Protein AF-A0A292PZB0-F1 (afdb_monomer_lite)

Foldseek 3Di:
DDDDDPPDDPDCPQDPLRVLVVVVVVVLLVCLVPPPQPPPDPDHRPNSDAFDPLQVCLLVLVLVNNCSLLVDPDPPDDQQCAHPPQGGSLSSNVVNVSVSSNVVVVVRD

Structure (mmCIF, N/CA/C/O backbone):
data_AF-A0A292PZB0-F1
#
_entry.id   AF-A0A292PZB0-F1
#
loop_
_atom_site.group_PDB
_atom_site.id
_atom_site.type_symbol
_atom_site.label_atom_id
_atom_site.label_alt_id
_atom_site.label_comp_id
_atom_site.label_asym_id
_atom_site.label_entity_id
_atom_site.label_seq_id
_atom_site.pdbx_PDB_ins_code
_atom_site.Cartn_x
_atom_site.Cartn_y
_atom_site.Cartn_z
_atom_site.occupancy
_atom_site.B_iso_or_equiv
_atom_site.auth_seq_id
_atom_site.auth_comp_id
_atom_site.auth_asym_id
_atom_site.auth_atom_id
_atom_site.pdbx_PDB_model_num
ATOM 1 N N . PRO A 1 1 ? 18.004 36.234 43.718 1.00 36.97 1 PRO A N 1
ATOM 2 C CA . PRO A 1 1 ? 17.418 34.966 43.220 1.00 36.97 1 PRO A CA 1
ATOM 3 C C . PRO A 1 1 ? 16.806 35.172 41.826 1.00 36.97 1 PRO A C 1
ATOM 5 O O . PRO A 1 1 ? 15.748 35.774 41.694 1.00 36.97 1 PRO A O 1
ATOM 8 N N . ARG A 1 2 ? 17.543 34.781 40.778 1.00 34.53 2 ARG A N 1
ATOM 9 C CA . ARG A 1 2 ? 17.080 34.880 39.389 1.00 34.53 2 ARG A CA 1
ATOM 10 C C . ARG A 1 2 ? 16.128 33.715 39.111 1.00 34.53 2 ARG A C 1
ATOM 12 O O . ARG A 1 2 ? 16.541 32.566 39.233 1.00 34.53 2 ARG A O 1
ATOM 19 N N . HIS A 1 3 ? 14.877 34.036 38.791 1.00 40.16 3 HIS A N 1
ATOM 20 C CA . HIS A 1 3 ? 13.894 33.086 38.280 1.00 40.16 3 HIS A CA 1
ATOM 21 C C . HIS A 1 3 ? 14.415 32.485 36.972 1.00 40.16 3 HIS A C 1
ATOM 23 O O . HIS A 1 3 ? 14.771 33.212 36.045 1.00 40.16 3 HIS A O 1
ATOM 29 N N . PHE A 1 4 ? 14.517 31.161 36.941 1.00 34.88 4 PHE A N 1
ATOM 30 C CA . PHE A 1 4 ? 14.876 30.389 35.763 1.00 34.88 4 PHE A CA 1
ATOM 31 C C . PHE A 1 4 ? 13.566 29.966 35.092 1.00 34.88 4 PHE A C 1
ATOM 33 O O . PHE A 1 4 ? 12.900 29.049 35.563 1.00 34.88 4 PHE A O 1
ATOM 40 N N . GLU A 1 5 ? 13.165 30.679 34.044 1.00 45.16 5 GLU A N 1
ATOM 41 C CA . GLU A 1 5 ? 12.071 30.276 33.155 1.00 45.16 5 GLU A CA 1
ATOM 42 C C . GLU A 1 5 ? 12.621 29.214 32.187 1.00 45.16 5 GLU A C 1
ATOM 44 O O . GLU A 1 5 ? 13.532 29.530 31.412 1.00 45.16 5 GLU A O 1
ATOM 49 N N . PRO A 1 6 ? 12.136 27.959 32.185 1.00 45.75 6 PRO A N 1
ATOM 50 C CA . PRO A 1 6 ? 12.543 27.000 31.176 1.00 45.75 6 PRO A CA 1
ATOM 51 C C . PRO A 1 6 ? 11.750 27.288 29.897 1.00 45.75 6 PRO A C 1
ATOM 53 O O . PRO A 1 6 ? 10.713 26.685 29.629 1.00 45.75 6 PRO A O 1
ATOM 56 N N . GLY A 1 7 ? 12.263 28.217 29.090 1.00 44.88 7 GLY A N 1
ATOM 57 C CA . GLY A 1 7 ? 11.881 28.396 27.691 1.00 44.88 7 GLY A CA 1
ATOM 58 C C . GLY A 1 7 ? 12.364 27.212 26.854 1.00 44.88 7 GLY A C 1
ATOM 59 O O . GLY A 1 7 ? 13.331 27.318 26.107 1.00 44.88 7 GLY A O 1
ATOM 60 N N . GLY A 1 8 ? 11.725 26.057 27.020 1.00 42.72 8 GLY A N 1
ATOM 61 C CA . GLY A 1 8 ? 11.855 24.935 26.103 1.00 42.72 8 GLY A CA 1
ATOM 62 C C . GLY A 1 8 ? 10.852 25.109 24.974 1.00 42.72 8 GLY A C 1
ATOM 63 O O . GLY A 1 8 ? 9.662 24.884 25.183 1.00 42.72 8 GLY A O 1
ATOM 64 N N . SER A 1 9 ? 11.321 25.494 23.784 1.00 44.34 9 SER A N 1
ATOM 65 C CA . SER A 1 9 ? 10.536 25.371 22.552 1.00 44.34 9 SER A CA 1
ATOM 66 C C . SER A 1 9 ? 9.901 23.978 22.501 1.00 44.34 9 SER A C 1
ATOM 68 O O . SER A 1 9 ? 10.607 22.997 22.772 1.00 44.34 9 SER A O 1
ATOM 70 N N . PRO A 1 10 ? 8.601 23.846 22.181 1.00 49.06 10 PRO A N 1
ATOM 71 C CA . PRO A 1 10 ? 7.998 22.533 22.056 1.00 49.06 10 PRO A CA 1
ATOM 72 C C . PRO A 1 10 ? 8.781 21.782 20.982 1.00 49.06 10 PRO A C 1
ATOM 74 O O . PRO A 1 10 ? 8.842 22.207 19.829 1.00 49.06 10 PRO A O 1
ATOM 77 N N . ARG A 1 11 ? 9.437 20.684 21.383 1.00 52.94 11 ARG A N 1
ATOM 78 C CA . ARG A 1 11 ? 9.937 19.672 20.447 1.00 52.94 11 ARG A CA 1
ATOM 79 C C . ARG A 1 11 ? 8.821 19.444 19.437 1.00 52.94 11 ARG A C 1
ATOM 81 O O . ARG A 1 11 ? 7.686 19.282 19.870 1.00 52.94 11 ARG A O 1
ATOM 88 N N . ASN A 1 12 ? 9.134 19.472 18.145 1.00 52.72 12 ASN A N 1
ATOM 89 C CA . ASN A 1 12 ? 8.214 19.119 17.068 1.00 52.72 12 ASN A CA 1
ATOM 90 C C . ASN A 1 12 ? 7.613 17.732 17.356 1.00 52.72 12 ASN A C 1
ATOM 92 O O . ASN A 1 12 ? 8.166 16.713 16.947 1.00 52.72 12 ASN A O 1
ATOM 96 N N . VAL A 1 13 ? 6.529 17.672 18.132 1.00 60.44 13 VAL A N 1
ATOM 97 C CA . VAL A 1 13 ? 5.784 16.446 18.384 1.00 60.44 13 VAL A CA 1
ATOM 98 C C . VAL A 1 13 ? 4.930 16.277 17.148 1.00 60.44 13 VAL A C 1
ATOM 100 O O . VAL A 1 13 ? 3.862 16.868 17.018 1.00 60.44 13 VAL A O 1
ATOM 103 N N . ILE A 1 14 ? 5.477 15.538 16.194 1.00 66.69 14 ILE A N 1
ATOM 104 C CA . ILE A 1 14 ? 4.775 15.158 14.981 1.00 66.69 14 ILE A CA 1
ATOM 105 C C . ILE A 1 14 ? 3.538 14.372 15.431 1.00 66.69 14 ILE A C 1
ATOM 107 O O . ILE A 1 14 ? 3.644 13.404 16.189 1.00 66.69 14 ILE A O 1
ATOM 111 N N . SER A 1 15 ? 2.350 14.831 15.041 1.00 75.62 15 SER A N 1
ATOM 112 C CA . SER A 1 15 ? 1.107 14.156 15.418 1.00 75.62 15 SER A CA 1
ATOM 113 C C . SER A 1 15 ? 1.018 12.773 14.752 1.00 75.62 15 SER A C 1
ATOM 115 O O . SER A 1 15 ? 1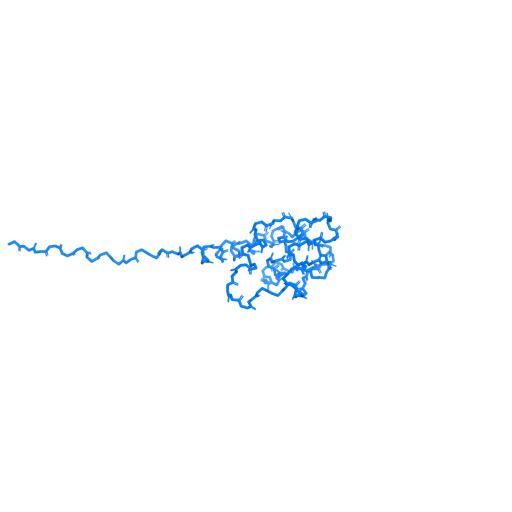.599 12.551 13.694 1.00 75.62 15 SER A O 1
ATOM 117 N N . LEU A 1 16 ? 0.270 11.825 15.328 1.00 68.06 16 LEU A N 1
ATOM 118 C CA . LEU A 1 16 ? 0.046 10.488 14.737 1.00 68.06 16 LEU A CA 1
ATOM 119 C C . LEU A 1 16 ? -0.390 10.521 13.247 1.00 68.06 16 LEU A C 1
ATOM 121 O O . LEU A 1 16 ? 0.165 9.763 12.441 1.00 68.06 16 LEU A O 1
ATOM 125 N N . PRO A 1 17 ? -1.311 11.414 12.826 1.00 68.75 17 PRO A N 1
ATOM 126 C CA . PRO A 1 17 ? -1.653 11.592 11.409 1.00 68.75 17 PRO A CA 1
ATOM 127 C C . PRO A 1 17 ? -0.472 12.040 10.535 1.00 68.75 17 PRO A C 1
ATOM 129 O O . PRO A 1 17 ? -0.395 11.720 9.352 1.00 68.75 17 PRO A O 1
ATOM 132 N N . GLN A 1 18 ? 0.458 12.782 11.111 1.00 68.19 18 GLN A N 1
ATOM 133 C CA . GLN A 1 18 ? 1.587 13.398 10.426 1.00 68.19 18 GLN A CA 1
ATOM 134 C C . GLN A 1 18 ? 2.777 12.421 10.366 1.00 68.19 18 GLN A C 1
ATOM 136 O O . GLN A 1 18 ? 3.426 12.310 9.332 1.00 68.19 18 GLN A O 1
ATOM 141 N N . CYS A 1 19 ? 2.970 11.589 11.397 1.00 70.81 19 CYS A N 1
ATOM 142 C CA . CYS A 1 19 ? 3.883 10.442 11.363 1.00 70.81 19 CYS A CA 1
ATOM 143 C C . CYS A 1 19 ? 3.463 9.410 10.310 1.00 70.81 19 CYS A C 1
ATOM 145 O O . CYS A 1 19 ? 4.307 8.897 9.584 1.00 70.81 19 CYS A O 1
ATOM 147 N N . SER A 1 20 ? 2.164 9.111 10.208 1.00 69.56 20 SER A N 1
ATOM 148 C CA . SER A 1 20 ? 1.663 8.176 9.190 1.00 69.56 20 SER A CA 1
ATOM 149 C C . SER A 1 20 ? 1.871 8.699 7.767 1.00 69.56 20 SER A C 1
ATOM 151 O O . SER A 1 20 ? 2.195 7.907 6.891 1.00 69.56 20 SER A O 1
ATOM 153 N N . LEU A 1 21 ? 1.771 10.015 7.539 1.00 70.44 21 LEU A N 1
ATOM 154 C CA . LEU A 1 21 ? 2.137 10.617 6.251 1.00 70.44 21 LEU A CA 1
ATOM 155 C C . LEU A 1 21 ? 3.624 10.468 5.952 1.00 70.44 21 LEU A C 1
ATOM 157 O O . LEU A 1 21 ? 3.959 10.005 4.873 1.00 70.44 21 LEU A O 1
ATOM 161 N N . LEU A 1 22 ? 4.500 10.779 6.910 1.00 75.44 22 LEU A N 1
ATOM 162 C CA . LEU A 1 22 ? 5.946 10.651 6.710 1.00 75.44 22 LEU A CA 1
ATOM 163 C C . LEU A 1 22 ? 6.363 9.211 6.402 1.00 75.44 22 LEU A C 1
ATOM 165 O O . LEU A 1 22 ? 7.203 8.992 5.540 1.00 75.44 22 LEU A O 1
ATOM 169 N N . VAL A 1 23 ? 5.763 8.219 7.065 1.00 76.50 23 VAL A N 1
ATOM 170 C CA . VAL A 1 23 ? 6.022 6.803 6.757 1.00 76.50 23 VAL A CA 1
ATOM 171 C C . VAL A 1 23 ? 5.565 6.456 5.338 1.00 76.50 23 VAL A C 1
ATOM 173 O O . VAL A 1 23 ? 6.267 5.735 4.635 1.00 76.50 23 VAL A O 1
ATOM 176 N N . LEU A 1 24 ? 4.420 6.982 4.896 1.00 74.06 24 LEU A N 1
ATOM 177 C CA . LEU A 1 24 ? 3.931 6.784 3.530 1.00 74.06 24 LEU A CA 1
ATOM 178 C C . LEU A 1 24 ? 4.775 7.528 2.485 1.00 74.06 24 LEU A C 1
ATOM 180 O O . LEU A 1 24 ? 4.935 7.022 1.380 1.00 74.06 24 LEU A O 1
ATOM 184 N N . GLU A 1 25 ? 5.306 8.706 2.815 1.00 76.75 25 GLU A N 1
ATOM 185 C CA . GLU A 1 25 ? 6.211 9.478 1.958 1.00 76.75 25 GLU A CA 1
ATOM 186 C C . GLU A 1 25 ? 7.565 8.785 1.820 1.00 76.75 25 GLU A C 1
ATOM 188 O O . GLU A 1 25 ? 7.982 8.517 0.700 1.00 76.75 25 GLU A O 1
ATOM 193 N N . LEU A 1 26 ? 8.196 8.397 2.933 1.00 77.75 26 LEU A N 1
ATOM 194 C CA . LEU A 1 26 ? 9.446 7.623 2.936 1.00 77.75 26 LEU A CA 1
ATOM 195 C C . LEU A 1 26 ? 9.283 6.254 2.265 1.00 77.75 26 LEU A C 1
ATOM 197 O O . LEU A 1 26 ? 10.227 5.713 1.696 1.00 77.75 26 LEU A O 1
ATOM 201 N N . GLY A 1 27 ? 8.081 5.680 2.329 1.00 78.94 27 GLY A N 1
ATOM 202 C CA . GLY A 1 27 ? 7.754 4.441 1.636 1.00 78.94 27 GLY A CA 1
ATOM 203 C C . GLY A 1 27 ? 7.779 4.562 0.110 1.00 78.94 27 GLY A C 1
ATOM 204 O O . GLY A 1 27 ? 7.863 3.532 -0.549 1.00 78.94 27 GLY A O 1
ATOM 205 N N . ARG A 1 28 ? 7.729 5.773 -0.468 1.00 80.38 28 ARG A N 1
ATOM 206 C CA . ARG A 1 28 ? 7.774 5.957 -1.930 1.00 80.38 28 ARG A CA 1
ATOM 207 C C . ARG A 1 28 ? 9.134 5.616 -2.514 1.00 80.38 28 ARG A C 1
ATOM 209 O O . ARG A 1 28 ? 9.173 4.926 -3.519 1.00 80.38 28 ARG A O 1
ATOM 216 N N . ASP A 1 29 ? 10.216 5.997 -1.846 1.00 82.94 29 ASP A N 1
ATOM 217 C CA . ASP A 1 29 ? 11.576 5.686 -2.303 1.00 82.94 29 ASP A CA 1
ATOM 218 C C . ASP A 1 29 ? 11.825 4.166 -2.324 1.00 82.94 29 ASP A C 1
ATOM 220 O O . ASP A 1 29 ? 12.591 3.644 -3.129 1.00 82.94 29 ASP A O 1
ATOM 224 N N . TRP A 1 30 ? 11.135 3.410 -1.461 1.00 83.25 30 TRP A N 1
ATOM 225 C CA . TRP A 1 30 ? 11.173 1.946 -1.503 1.00 83.25 30 TRP A CA 1
ATOM 226 C C . TRP A 1 30 ? 10.482 1.362 -2.738 1.00 83.25 30 TRP A C 1
ATOM 228 O O . TRP A 1 30 ? 10.853 0.268 -3.165 1.00 83.25 30 TRP A O 1
ATOM 238 N N . LEU A 1 31 ? 9.513 2.069 -3.322 1.00 83.69 31 LEU A N 1
ATOM 239 C CA . LEU A 1 31 ? 8.825 1.629 -4.536 1.00 83.69 31 LEU A CA 1
ATOM 240 C C . LEU A 1 31 ? 9.707 1.766 -5.786 1.00 83.69 31 LEU A C 1
ATOM 242 O O . LEU A 1 31 ? 9.519 0.988 -6.717 1.00 83.69 31 LEU A O 1
ATOM 246 N N . ASP A 1 32 ? 10.710 2.657 -5.781 1.00 79.94 32 ASP A N 1
ATOM 247 C CA . ASP A 1 32 ? 11.751 2.707 -6.826 1.00 79.94 32 ASP A CA 1
ATOM 248 C C . ASP A 1 32 ? 12.591 1.422 -6.846 1.00 79.94 32 ASP A C 1
ATOM 250 O O . ASP A 1 32 ? 13.054 0.971 -7.894 1.00 79.94 32 ASP A O 1
ATOM 254 N N . VAL A 1 33 ? 12.797 0.825 -5.668 1.00 83.19 33 VAL A N 1
ATOM 255 C CA . VAL A 1 33 ? 13.598 -0.393 -5.494 1.00 83.19 33 VAL A CA 1
ATOM 256 C C . VAL A 1 33 ? 12.755 -1.649 -5.721 1.00 83.19 33 VAL A C 1
ATOM 258 O O . VAL A 1 33 ? 13.241 -2.630 -6.287 1.00 83.19 33 VAL A O 1
ATOM 261 N N . TYR A 1 34 ? 11.502 -1.642 -5.264 1.00 84.25 34 TYR A N 1
ATOM 262 C CA . TYR A 1 34 ? 10.592 -2.777 -5.360 1.00 84.25 34 TYR A CA 1
ATOM 263 C C . TYR A 1 34 ? 9.135 -2.329 -5.525 1.00 84.25 34 TYR A C 1
ATOM 265 O O . TYR A 1 34 ? 8.485 -1.915 -4.563 1.00 84.25 34 TYR A O 1
ATOM 273 N N . ASP A 1 35 ? 8.592 -2.512 -6.730 1.00 86.06 35 ASP A N 1
ATOM 274 C CA . ASP A 1 35 ? 7.161 -2.356 -6.995 1.00 86.06 35 ASP A CA 1
ATOM 275 C C . ASP A 1 35 ? 6.444 -3.710 -6.821 1.00 86.06 35 ASP A C 1
ATOM 277 O O . ASP A 1 35 ? 6.743 -4.658 -7.557 1.00 86.06 35 ASP A O 1
ATOM 281 N N . PRO A 1 36 ? 5.491 -3.844 -5.878 1.00 86.94 36 PRO A N 1
ATOM 282 C CA . PRO A 1 36 ? 4.690 -5.059 -5.724 1.00 86.94 36 PRO A CA 1
ATOM 283 C C . PRO A 1 36 ? 3.698 -5.293 -6.880 1.00 86.94 36 PRO A C 1
ATOM 285 O O . PRO A 1 36 ? 3.123 -6.379 -6.974 1.00 86.94 36 PRO A O 1
ATOM 288 N N . ASP A 1 37 ? 3.496 -4.313 -7.766 1.00 88.19 37 ASP A N 1
ATOM 289 C CA . ASP A 1 37 ? 2.697 -4.429 -8.989 1.00 88.19 37 ASP A CA 1
ATOM 290 C C . ASP A 1 37 ? 3.510 -4.076 -10.253 1.00 88.19 37 ASP A C 1
ATOM 292 O O . ASP A 1 37 ? 3.186 -3.131 -10.973 1.00 88.19 37 ASP A O 1
ATOM 296 N N . PRO A 1 38 ? 4.555 -4.855 -10.588 1.00 80.00 38 PRO A N 1
ATOM 297 C CA . PRO A 1 38 ? 5.486 -4.499 -11.659 1.00 80.00 38 PRO A CA 1
ATOM 298 C C . PRO A 1 38 ? 4.929 -4.778 -13.067 1.00 80.00 38 PRO A C 1
ATOM 300 O O . PRO A 1 38 ? 5.607 -4.558 -14.073 1.00 80.00 38 PRO A O 1
ATOM 303 N N . ARG A 1 39 ? 3.723 -5.352 -13.185 1.00 65.44 39 ARG A N 1
ATOM 304 C CA . ARG A 1 39 ? 3.213 -5.875 -14.461 1.00 65.44 39 ARG A CA 1
ATOM 305 C C . ARG A 1 39 ? 2.907 -4.719 -15.421 1.00 65.44 39 ARG A C 1
ATOM 307 O O . ARG A 1 39 ? 1.999 -3.941 -15.197 1.00 65.44 39 ARG A O 1
ATOM 314 N N . ASN A 1 40 ? 3.637 -4.628 -16.535 1.00 64.25 40 ASN A N 1
ATOM 315 C CA . ASN A 1 40 ? 3.445 -3.621 -17.597 1.00 64.25 40 ASN A CA 1
ATOM 316 C C . ASN A 1 40 ? 3.629 -2.145 -17.201 1.00 64.25 40 ASN A C 1
ATOM 318 O O . ASN A 1 40 ? 3.471 -1.270 -18.056 1.00 64.25 40 ASN A O 1
ATOM 322 N N . ARG A 1 41 ? 4.007 -1.845 -15.958 1.00 67.44 41 ARG A N 1
ATOM 323 C CA . ARG A 1 41 ? 4.297 -0.482 -15.533 1.00 67.44 41 ARG A CA 1
ATOM 324 C C . ARG A 1 41 ? 5.800 -0.261 -15.540 1.00 67.44 41 ARG A C 1
ATOM 326 O O . ARG A 1 41 ? 6.490 -0.544 -14.570 1.00 67.44 41 ARG A O 1
ATOM 333 N N . TYR A 1 42 ? 6.323 0.240 -16.656 1.00 65.31 42 TYR A N 1
ATOM 334 C CA . TYR A 1 42 ? 7.651 0.840 -16.618 1.00 65.31 42 TYR A CA 1
ATOM 335 C C . TYR A 1 42 ? 7.530 2.185 -15.903 1.00 65.31 42 TYR A C 1
ATOM 337 O O . TYR A 1 42 ? 7.093 3.174 -16.493 1.00 65.31 42 TYR A O 1
ATOM 345 N N . VAL A 1 43 ? 7.853 2.191 -14.615 1.00 67.56 43 VAL A N 1
ATOM 346 C CA . VAL A 1 43 ? 8.035 3.409 -13.830 1.00 67.56 43 VAL A CA 1
ATOM 347 C C . VAL A 1 43 ? 9.536 3.686 -13.833 1.00 67.56 43 VAL A C 1
ATOM 349 O O . VAL A 1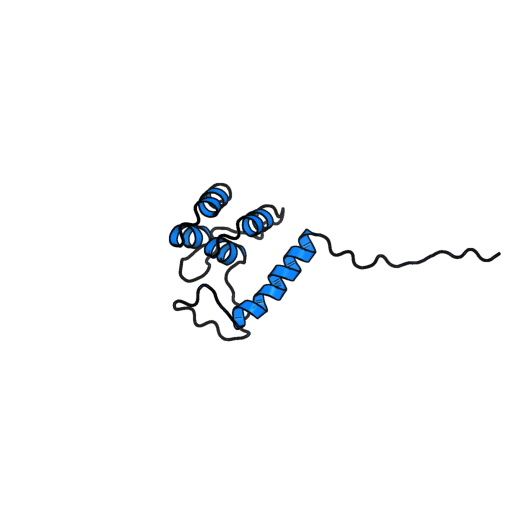 43 ? 10.294 2.862 -13.321 1.00 67.56 43 VAL A O 1
ATOM 352 N N . PRO A 1 44 ? 10.004 4.774 -14.468 1.00 67.19 44 PRO A N 1
ATOM 353 C CA . PRO A 1 44 ? 11.397 5.163 -14.352 1.00 67.19 44 PRO A CA 1
ATOM 354 C C . PRO A 1 44 ? 11.736 5.385 -12.872 1.00 67.19 44 PRO A C 1
ATOM 356 O O . PRO A 1 44 ? 10.914 5.993 -12.171 1.00 67.19 44 PRO A O 1
ATOM 359 N N . PRO A 1 45 ? 12.926 4.953 -12.421 1.00 65.06 45 PRO A N 1
ATOM 360 C CA . PRO A 1 45 ? 13.442 5.353 -11.120 1.00 65.06 45 PRO A CA 1
ATOM 361 C C . PRO A 1 45 ? 13.377 6.878 -10.975 1.00 65.06 45 PRO A C 1
ATOM 363 O O . PRO A 1 45 ? 13.593 7.599 -11.954 1.00 65.06 45 PRO A O 1
ATOM 366 N N . ASP A 1 46 ? 13.036 7.360 -9.785 1.00 67.44 46 ASP A N 1
ATOM 367 C CA . ASP A 1 46 ? 12.894 8.774 -9.419 1.00 67.44 46 ASP A CA 1
ATOM 368 C C . ASP A 1 46 ? 11.728 9.514 -10.103 1.00 67.44 46 ASP A C 1
ATOM 370 O O . ASP A 1 46 ? 11.607 10.737 -9.996 1.00 67.44 46 ASP A O 1
ATOM 374 N N . SER A 1 47 ? 10.826 8.813 -10.802 1.00 73.25 47 SER A N 1
ATOM 375 C CA . SER A 1 47 ? 9.677 9.475 -11.440 1.00 73.25 47 SER A CA 1
ATOM 376 C C . SER A 1 47 ? 8.691 10.070 -10.427 1.00 73.25 47 SER A C 1
ATOM 378 O O . SER A 1 47 ? 7.934 10.979 -10.767 1.00 73.25 47 SER A O 1
ATOM 380 N N . GLY A 1 48 ? 8.662 9.546 -9.195 1.00 72.06 48 GLY A N 1
ATOM 381 C CA . GLY A 1 48 ? 7.716 9.948 -8.151 1.00 72.06 48 GLY A CA 1
ATOM 382 C C . GLY A 1 48 ? 6.246 9.644 -8.480 1.00 72.06 48 GLY A C 1
ATOM 383 O O . GLY A 1 48 ? 5.354 10.042 -7.724 1.00 72.06 48 GLY A O 1
ATOM 384 N N . VAL A 1 49 ? 5.969 8.951 -9.592 1.00 77.31 49 VAL A N 1
ATOM 385 C CA . VAL A 1 49 ? 4.617 8.630 -10.063 1.00 77.31 49 VAL A CA 1
ATOM 386 C C . VAL A 1 49 ? 4.225 7.238 -9.580 1.00 77.31 49 VAL A C 1
ATOM 388 O O . VAL A 1 49 ? 4.366 6.243 -10.289 1.00 77.31 49 VAL A O 1
ATOM 391 N N . TYR A 1 50 ? 3.672 7.187 -8.373 1.00 82.38 50 TYR A N 1
ATOM 392 C CA . TYR A 1 50 ? 3.185 5.955 -7.758 1.00 82.38 50 TYR A CA 1
ATOM 393 C C . TYR A 1 50 ? 1.663 5.939 -7.645 1.00 82.38 50 TYR A C 1
ATOM 395 O O . TYR A 1 50 ? 1.050 6.990 -7.430 1.00 82.38 50 TYR A O 1
ATOM 403 N N . PRO A 1 51 ? 1.026 4.756 -7.733 1.00 87.69 51 PRO A N 1
ATOM 404 C CA . PRO A 1 51 ? -0.325 4.564 -7.242 1.00 87.69 51 PRO A CA 1
ATOM 405 C C . PRO A 1 51 ? -0.554 5.180 -5.871 1.00 87.69 51 PRO A C 1
ATOM 407 O O . PRO A 1 51 ? 0.349 5.182 -5.029 1.00 87.69 51 PRO A O 1
ATOM 410 N N . PRO A 1 52 ? -1.795 5.606 -5.598 1.00 89.06 52 PRO A N 1
ATOM 411 C CA . PRO A 1 52 ? -2.199 5.992 -4.259 1.00 89.06 52 PRO A CA 1
ATOM 412 C C . PRO A 1 52 ? -1.819 4.920 -3.233 1.00 89.06 52 PRO A C 1
ATOM 414 O O . PRO A 1 52 ? -1.979 3.730 -3.492 1.00 89.06 52 PRO A O 1
ATOM 417 N N . ALA A 1 53 ? -1.405 5.324 -2.032 1.00 89.94 53 ALA A N 1
ATOM 418 C CA . ALA A 1 53 ? -1.086 4.380 -0.957 1.00 89.94 53 ALA A CA 1
ATOM 419 C C . ALA A 1 53 ? -2.227 3.379 -0.690 1.00 89.94 53 ALA A C 1
ATOM 421 O O . ALA A 1 53 ? -1.962 2.202 -0.450 1.00 89.94 53 ALA A O 1
ATOM 422 N N . ILE A 1 54 ? -3.486 3.828 -0.827 1.00 92.50 54 ILE A N 1
ATOM 423 C CA . ILE A 1 54 ? -4.673 2.978 -0.674 1.00 92.50 54 ILE A CA 1
ATOM 424 C C . ILE A 1 54 ? -4.718 1.842 -1.709 1.00 92.50 54 ILE A C 1
ATOM 426 O O . ILE A 1 54 ? -5.250 0.779 -1.417 1.00 92.50 54 ILE A O 1
ATOM 430 N N . TYR A 1 55 ? -4.129 2.015 -2.897 1.00 93.88 55 TYR A N 1
ATOM 431 C CA . TYR A 1 55 ? -4.002 0.956 -3.901 1.00 93.88 55 TYR A CA 1
ATOM 432 C C . TYR A 1 55 ? -3.054 -0.148 -3.429 1.00 93.88 55 TYR A C 1
ATOM 434 O O . TYR A 1 55 ? -3.440 -1.315 -3.394 1.00 93.88 55 TYR A O 1
ATOM 442 N N . TYR A 1 56 ? -1.836 0.214 -3.017 1.00 92.19 56 TYR A N 1
ATOM 443 C CA . TYR A 1 56 ? -0.829 -0.756 -2.582 1.00 92.19 56 TYR A CA 1
ATOM 444 C C . TYR A 1 56 ? -1.215 -1.461 -1.290 1.00 92.19 56 TYR A C 1
ATOM 446 O O . TYR A 1 56 ? -1.086 -2.680 -1.194 1.00 92.19 56 TYR A O 1
ATOM 454 N N . SER A 1 57 ? -1.753 -0.725 -0.314 1.00 93.94 57 SER A N 1
ATOM 455 C CA . SER A 1 57 ? -2.271 -1.339 0.907 1.00 93.94 57 SER A CA 1
ATOM 456 C C . SER A 1 57 ? -3.396 -2.325 0.594 1.00 93.94 57 SER A C 1
ATOM 458 O O . SER A 1 57 ? -3.492 -3.364 1.242 1.00 93.94 57 SER A O 1
ATOM 460 N N . SER A 1 58 ? -4.201 -2.047 -0.434 1.00 96.31 58 SER A N 1
ATOM 461 C CA . SER A 1 58 ? -5.285 -2.933 -0.850 1.00 96.31 58 SER A CA 1
ATOM 462 C C . SER A 1 58 ? -4.804 -4.175 -1.589 1.00 96.31 58 SER A C 1
ATOM 464 O O . SER A 1 58 ? -5.309 -5.269 -1.343 1.00 96.31 58 SER A O 1
ATOM 466 N N . LEU A 1 59 ? -3.795 -4.024 -2.448 1.00 95.25 59 LEU A N 1
ATOM 467 C CA . LEU A 1 59 ? -3.124 -5.125 -3.136 1.00 95.25 59 LEU A CA 1
ATOM 468 C C . LEU A 1 59 ? -2.442 -6.082 -2.143 1.00 95.25 59 LEU A C 1
ATOM 470 O O . LEU A 1 59 ? -2.552 -7.298 -2.273 1.00 95.25 59 LEU A O 1
ATOM 474 N N . LEU A 1 60 ? -1.773 -5.528 -1.129 1.00 94.50 60 LEU A N 1
ATOM 475 C CA . LEU A 1 60 ? -0.964 -6.264 -0.151 1.00 94.50 60 LEU A CA 1
ATOM 476 C C . LEU A 1 60 ? -1.733 -6.693 1.111 1.00 94.50 60 LEU A C 1
ATOM 478 O O . LEU A 1 60 ? -1.127 -7.200 2.051 1.00 94.50 60 LEU A O 1
ATOM 482 N N . ASN A 1 61 ? -3.054 -6.497 1.148 1.00 96.56 61 ASN A N 1
ATOM 483 C CA . ASN A 1 61 ? -3.920 -6.838 2.284 1.00 96.56 61 ASN A CA 1
ATOM 484 C C . ASN A 1 61 ? -3.559 -6.134 3.611 1.00 96.56 61 ASN A C 1
ATOM 486 O O . ASN A 1 61 ? -3.732 -6.685 4.700 1.00 96.56 61 ASN A O 1
ATOM 490 N N . LEU A 1 62 ? -3.060 -4.901 3.549 1.00 94.5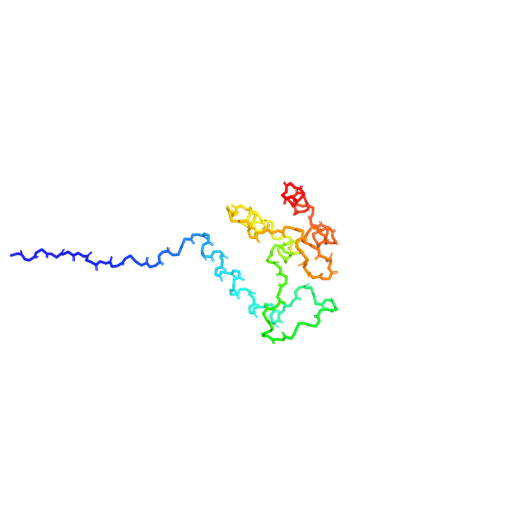0 62 LEU A N 1
ATOM 491 C CA . LEU A 1 62 ? -2.704 -4.102 4.722 1.00 94.50 62 LEU A CA 1
ATOM 492 C C . LEU A 1 62 ? -3.949 -3.403 5.284 1.00 94.50 62 LEU A C 1
ATOM 494 O O . LEU A 1 62 ? -4.104 -2.186 5.165 1.00 94.50 62 LEU A O 1
ATOM 498 N N . VAL A 1 63 ? -4.850 -4.185 5.886 1.00 94.50 63 VAL A N 1
ATOM 499 C CA . VAL A 1 63 ? -6.166 -3.728 6.378 1.00 94.50 63 VAL A CA 1
ATOM 500 C C . VAL A 1 63 ? -6.044 -2.493 7.272 1.00 94.50 63 VAL A C 1
ATOM 502 O O . VAL A 1 63 ? -6.688 -1.485 7.006 1.00 94.50 63 VAL A O 1
ATOM 505 N N . THR A 1 64 ? -5.153 -2.520 8.265 1.00 92.06 64 THR A N 1
ATOM 506 C CA . THR A 1 64 ? -4.956 -1.394 9.192 1.00 92.06 64 THR A CA 1
ATOM 507 C C . THR A 1 64 ? -4.493 -0.125 8.480 1.00 92.06 64 THR A C 1
ATOM 509 O O . THR A 1 64 ? -4.918 0.969 8.831 1.00 92.06 64 THR A O 1
ATOM 512 N N . VAL A 1 65 ? -3.651 -0.242 7.449 1.00 89.75 65 VAL A N 1
ATOM 513 C CA . VAL A 1 65 ? -3.225 0.921 6.654 1.00 89.75 65 VAL A CA 1
ATOM 514 C C . VAL A 1 65 ? -4.404 1.469 5.851 1.00 89.75 65 VAL A C 1
ATOM 516 O O . VAL A 1 65 ? -4.578 2.682 5.791 1.00 89.75 65 VAL A O 1
ATOM 519 N N . CYS A 1 66 ? -5.248 0.595 5.294 1.00 92.31 66 CYS A N 1
ATOM 520 C CA . CYS A 1 66 ? -6.466 1.013 4.603 1.00 92.31 66 CYS A CA 1
ATOM 521 C C . CYS A 1 66 ? -7.417 1.764 5.547 1.00 92.31 66 CYS A C 1
ATOM 523 O O . CYS A 1 66 ? -7.879 2.846 5.202 1.00 92.31 66 CYS A O 1
ATOM 525 N N . GLU A 1 67 ? -7.664 1.243 6.750 1.00 91.31 67 GLU A N 1
ATOM 526 C CA . GLU A 1 67 ? -8.489 1.906 7.771 1.00 91.31 67 GLU A CA 1
ATOM 527 C C . GLU A 1 67 ? -7.907 3.259 8.186 1.00 91.31 67 GLU A C 1
ATOM 529 O O . GLU A 1 67 ? -8.631 4.247 8.266 1.00 91.31 67 GLU A O 1
ATOM 534 N N . LEU A 1 68 ? -6.590 3.327 8.405 1.00 88.50 68 LEU A N 1
ATOM 535 C CA . LEU A 1 68 ? -5.907 4.571 8.755 1.00 88.50 68 LEU A CA 1
ATOM 536 C C . LEU A 1 68 ? -6.007 5.617 7.647 1.00 88.50 68 LEU A C 1
ATOM 538 O O . LEU A 1 68 ? -6.153 6.794 7.955 1.00 88.50 68 LEU A O 1
ATOM 542 N N . LEU A 1 69 ? -5.910 5.202 6.382 1.00 88.56 69 LEU A N 1
ATOM 543 C CA . LEU A 1 69 ? -6.041 6.080 5.221 1.00 88.56 69 LEU A CA 1
ATOM 544 C C . LEU A 1 69 ? -7.480 6.585 5.058 1.00 88.56 69 LEU A C 1
ATOM 546 O O . LEU A 1 69 ? -7.677 7.781 4.874 1.00 88.56 69 LEU A O 1
ATOM 550 N N . LEU A 1 70 ? -8.474 5.703 5.175 1.00 89.31 70 LEU A N 1
ATOM 551 C CA . LEU A 1 70 ? -9.896 6.048 5.048 1.00 89.31 70 LEU A CA 1
ATOM 552 C C . LEU A 1 70 ? -10.429 6.850 6.245 1.00 89.31 70 LEU A C 1
ATOM 554 O O . LEU A 1 70 ? -11.342 7.651 6.093 1.00 89.31 70 LEU A O 1
ATOM 558 N N . GLY A 1 71 ? -9.860 6.653 7.436 1.00 86.12 71 GLY A N 1
ATOM 559 C CA . GLY A 1 71 ? -10.247 7.356 8.661 1.00 86.12 71 GLY A CA 1
ATOM 560 C C . GLY A 1 71 ? -9.709 8.786 8.771 1.00 86.12 71 GLY A C 1
ATOM 561 O O . GLY A 1 71 ? -10.013 9.484 9.744 1.00 86.12 71 GLY A O 1
ATOM 562 N N . ARG A 1 72 ? -8.900 9.249 7.809 1.00 80.19 72 ARG A N 1
ATOM 563 C CA . ARG A 1 72 ? -8.448 10.645 7.762 1.00 80.19 72 ARG A CA 1
ATOM 564 C C . ARG A 1 72 ? -9.640 11.515 7.365 1.00 80.19 72 ARG A C 1
ATOM 566 O O . ARG A 1 72 ? -10.293 11.252 6.369 1.00 80.19 72 ARG A O 1
ATOM 573 N N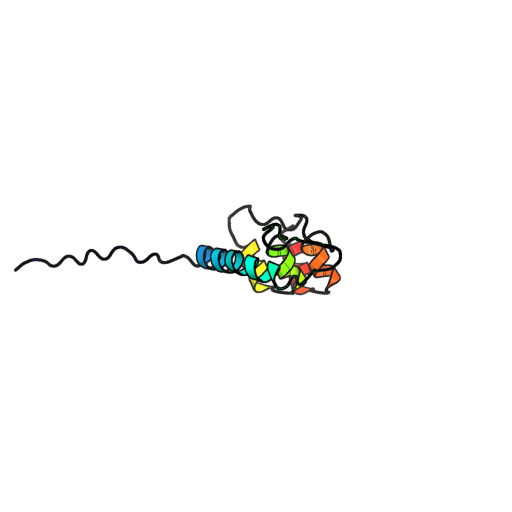 . LYS A 1 73 ? -9.897 12.594 8.110 1.00 63.94 73 LYS A N 1
ATOM 574 C CA . LYS A 1 73 ? -10.954 13.581 7.793 1.00 63.94 73 LYS A CA 1
ATOM 575 C C . LYS A 1 73 ? -10.665 14.435 6.548 1.00 63.94 73 LYS A C 1
ATOM 577 O O . LYS A 1 73 ? -11.382 15.394 6.290 1.00 63.94 73 LYS A O 1
ATOM 582 N N . GLU A 1 74 ? -9.584 14.147 5.839 1.00 62.97 74 GLU A N 1
ATOM 583 C CA . GLU A 1 74 ? -9.193 14.871 4.639 1.00 62.97 74 GLU A CA 1
ATOM 584 C C . GLU A 1 74 ? -9.740 14.123 3.422 1.00 62.97 74 GLU A C 1
ATOM 586 O O . GLU A 1 74 ? -9.567 12.911 3.321 1.00 62.97 74 GLU A O 1
ATOM 591 N N . ASP A 1 75 ? -10.333 14.846 2.470 1.00 62.06 75 ASP A N 1
ATOM 592 C CA . ASP A 1 75 ? -10.923 14.301 1.232 1.00 62.06 75 ASP A CA 1
ATOM 593 C C . ASP A 1 75 ? -9.874 13.772 0.224 1.00 62.06 75 ASP A C 1
ATOM 595 O O . ASP A 1 75 ? -10.087 13.747 -0.988 1.00 62.06 75 ASP A O 1
ATOM 599 N N . THR A 1 76 ? -8.689 13.384 0.694 1.00 69.62 76 THR A N 1
ATOM 600 C CA . THR A 1 76 ? -7.535 13.057 -0.151 1.00 69.62 76 THR A CA 1
ATOM 601 C C . THR A 1 76 ? -7.509 11.596 -0.596 1.00 69.62 76 THR A C 1
ATOM 603 O O . THR A 1 76 ? -6.842 11.268 -1.579 1.00 69.62 76 THR A O 1
ATOM 606 N N . VAL A 1 77 ? -8.244 10.706 0.080 1.00 85.06 77 VAL A N 1
ATOM 607 C CA . VAL A 1 77 ? -8.263 9.270 -0.229 1.00 85.06 77 VAL A CA 1
ATOM 608 C C . VAL A 1 77 ? -9.500 8.914 -1.047 1.00 85.06 77 VAL A C 1
ATOM 610 O O . VAL A 1 77 ? -10.569 8.642 -0.515 1.00 85.06 77 VAL A O 1
ATOM 613 N N . ASN A 1 78 ? -9.332 8.866 -2.367 1.00 88.50 78 ASN A N 1
ATOM 614 C CA . ASN A 1 78 ? -10.359 8.388 -3.288 1.00 88.50 78 ASN A CA 1
ATOM 615 C C . ASN A 1 78 ? -10.093 6.920 -3.662 1.00 88.50 78 ASN A C 1
ATOM 617 O O . ASN A 1 78 ? -9.124 6.607 -4.358 1.00 88.50 78 ASN A O 1
ATOM 621 N N . VAL A 1 79 ? -10.972 6.015 -3.220 1.00 89.81 79 VAL A N 1
ATOM 622 C CA . VAL A 1 79 ? -10.848 4.565 -3.466 1.00 89.81 79 VAL A CA 1
ATOM 623 C C . VAL A 1 79 ? -11.030 4.176 -4.934 1.00 89.81 79 VAL A C 1
ATOM 625 O O . VAL A 1 79 ? -10.558 3.118 -5.355 1.00 89.81 79 VAL A O 1
ATOM 628 N N . ASN A 1 80 ? -11.684 5.035 -5.721 1.00 89.88 80 ASN A N 1
ATOM 629 C CA . ASN A 1 80 ? -11.904 4.843 -7.151 1.00 89.88 80 ASN A CA 1
ATOM 630 C C . ASN A 1 80 ? -10.796 5.471 -8.006 1.00 89.88 80 ASN A C 1
ATOM 632 O O . ASN A 1 80 ? -10.834 5.327 -9.230 1.00 89.88 80 ASN A O 1
ATOM 636 N N . SER A 1 81 ? -9.818 6.152 -7.397 1.00 90.69 81 SER A N 1
ATOM 637 C CA . SER A 1 81 ? -8.673 6.694 -8.126 1.00 90.69 81 SER A CA 1
ATOM 638 C C . SER A 1 81 ? -7.957 5.592 -8.912 1.00 90.69 81 SER A C 1
ATOM 640 O O . SER A 1 81 ? -7.728 4.504 -8.369 1.00 90.69 81 SER A O 1
ATOM 642 N N . PRO A 1 82 ? -7.564 5.862 -10.171 1.00 91.31 82 PRO A N 1
ATOM 643 C CA . PRO A 1 82 ? -6.718 4.957 -10.930 1.00 91.31 82 PRO A CA 1
ATOM 644 C C . PRO A 1 82 ? -5.425 4.654 -10.167 1.00 91.31 82 PRO A C 1
ATOM 646 O O . PRO A 1 82 ? -4.760 5.551 -9.649 1.00 91.31 82 PRO A O 1
ATOM 649 N N . GLY A 1 83 ? -5.089 3.375 -10.090 1.00 88.44 83 GLY A N 1
ATOM 650 C CA . GLY A 1 83 ? -3.887 2.848 -9.467 1.00 88.44 83 GLY A CA 1
ATOM 651 C C . GLY A 1 83 ? -2.972 2.212 -10.505 1.00 88.44 83 GLY A C 1
ATOM 652 O O . GLY A 1 83 ? -2.594 2.850 -11.488 1.00 88.44 83 GLY A O 1
ATOM 653 N N . GLY A 1 84 ? -2.517 0.993 -10.241 1.00 88.56 84 GLY A N 1
ATOM 654 C CA . GLY A 1 84 ? -1.679 0.217 -11.155 1.00 88.56 84 GLY A CA 1
ATOM 655 C C . GLY A 1 84 ? -2.436 -0.704 -12.088 1.00 88.56 84 GLY A C 1
ATOM 656 O O . GLY A 1 84 ? -3.509 -0.366 -12.585 1.00 88.56 84 GLY A O 1
ATOM 657 N N . SER A 1 85 ? -1.837 -1.855 -12.359 1.00 90.81 85 SER A N 1
ATOM 658 C CA . SER A 1 85 ? -2.239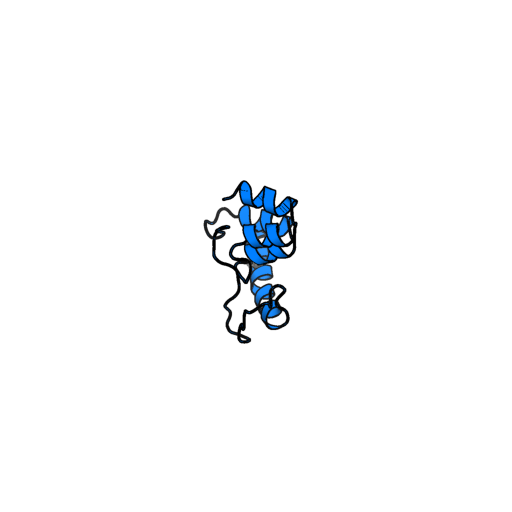 -2.808 -13.394 1.00 90.81 85 SER A CA 1
ATOM 659 C C . SER A 1 85 ? -3.668 -3.310 -13.233 1.00 90.81 85 SER A C 1
ATOM 661 O O . SER A 1 85 ? -4.308 -3.688 -14.211 1.00 90.81 85 SER A O 1
ATOM 663 N N . TYR A 1 86 ? -4.176 -3.317 -12.000 1.00 92.00 86 TYR A N 1
ATOM 664 C CA . TYR A 1 86 ? -5.510 -3.818 -11.681 1.00 92.00 86 TYR A CA 1
ATOM 665 C C . TYR A 1 86 ? -6.599 -2.741 -11.769 1.00 92.00 86 TYR A C 1
ATOM 667 O O . TYR A 1 86 ? -7.769 -3.054 -11.572 1.00 92.00 86 TYR A O 1
ATOM 675 N N . GLY A 1 87 ? -6.250 -1.488 -12.079 1.00 93.06 87 GLY A N 1
ATOM 676 C CA . GLY A 1 87 ? -7.176 -0.358 -12.055 1.00 93.06 87 GLY A CA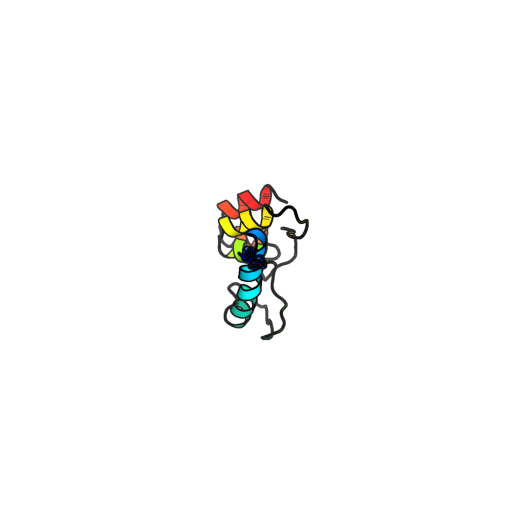 1
ATOM 677 C C . GLY A 1 87 ? -7.148 0.332 -10.695 1.00 93.06 87 GLY A C 1
ATOM 678 O O . GLY A 1 87 ? -6.114 0.867 -10.318 1.00 93.06 87 GLY A O 1
ATOM 679 N N . ASN A 1 88 ? -8.256 0.363 -9.957 1.00 94.75 88 ASN A N 1
ATOM 680 C CA . ASN A 1 88 ? -8.349 1.032 -8.652 1.00 94.75 88 ASN A CA 1
ATOM 681 C C . ASN A 1 88 ? -8.070 0.098 -7.454 1.00 94.75 88 ASN A C 1
ATOM 683 O O . ASN A 1 88 ? -7.846 -1.104 -7.606 1.00 94.75 88 ASN A O 1
ATOM 687 N N . ALA A 1 89 ? -8.084 0.661 -6.240 1.00 96.00 89 ALA A N 1
ATOM 688 C CA . ALA A 1 89 ? -7.772 -0.059 -5.002 1.00 96.00 89 ALA A CA 1
ATOM 689 C C . ALA A 1 89 ? -8.703 -1.259 -4.750 1.00 96.00 89 ALA A C 1
ATOM 691 O O . ALA A 1 89 ? -8.248 -2.333 -4.351 1.00 96.00 89 ALA A O 1
ATOM 692 N N . LEU A 1 90 ? -9.997 -1.101 -5.042 1.00 96.38 90 LEU A N 1
ATOM 693 C CA . LEU A 1 90 ? -10.982 -2.169 -4.888 1.00 96.38 90 LEU A CA 1
ATOM 694 C C . LEU A 1 90 ? -10.722 -3.318 -5.868 1.00 96.38 90 LEU A C 1
ATOM 696 O O . LEU A 1 90 ? -10.814 -4.485 -5.489 1.00 96.38 90 LEU A O 1
ATOM 700 N N . GLN A 1 91 ? -10.376 -3.000 -7.116 1.00 95.94 91 GLN A N 1
ATOM 701 C CA . GLN A 1 91 ? -10.057 -4.006 -8.129 1.00 95.94 91 GLN A CA 1
ATOM 702 C C . GLN A 1 91 ? -8.774 -4.773 -7.782 1.00 95.94 91 GLN A C 1
ATOM 704 O O . GLN A 1 91 ? -8.746 -5.994 -7.929 1.00 95.94 91 GLN A O 1
ATOM 709 N N . ALA A 1 92 ? -7.753 -4.093 -7.251 1.00 95.81 92 ALA A N 1
ATOM 710 C CA . ALA A 1 92 ? -6.535 -4.738 -6.762 1.00 95.81 92 ALA A CA 1
ATOM 711 C C . ALA A 1 92 ? -6.813 -5.706 -5.599 1.00 95.81 92 ALA A C 1
ATOM 713 O O . ALA A 1 92 ? -6.371 -6.855 -5.636 1.00 95.81 92 ALA A O 1
ATOM 714 N N . ALA A 1 93 ? -7.599 -5.281 -4.602 1.00 97.31 93 ALA A N 1
ATOM 715 C CA . ALA A 1 93 ? -7.992 -6.145 -3.487 1.00 97.31 93 ALA A CA 1
ATOM 716 C C . ALA A 1 93 ? -8.782 -7.374 -3.960 1.00 97.31 93 ALA A C 1
ATOM 718 O O . ALA A 1 93 ? -8.520 -8.490 -3.512 1.00 97.31 93 ALA A O 1
ATOM 719 N N . ALA A 1 94 ? -9.726 -7.180 -4.886 1.00 97.38 94 ALA A N 1
ATOM 720 C CA . ALA A 1 94 ? -10.533 -8.263 -5.436 1.00 97.38 94 ALA A CA 1
ATOM 721 C C . ALA A 1 94 ? -9.686 -9.264 -6.234 1.00 97.38 94 ALA A C 1
ATOM 723 O O . ALA A 1 94 ? -9.870 -10.469 -6.078 1.00 97.38 94 ALA A O 1
ATOM 724 N N . HIS A 1 95 ? -8.732 -8.785 -7.041 1.00 96.25 95 HIS A N 1
ATOM 725 C CA . HIS A 1 95 ? -7.837 -9.647 -7.816 1.00 96.25 95 HIS A CA 1
ATOM 726 C C . HIS A 1 95 ? -6.982 -10.556 -6.923 1.00 96.25 95 HIS A C 1
ATOM 728 O O . HIS A 1 95 ? -6.779 -11.722 -7.251 1.00 96.25 95 HIS A O 1
ATOM 734 N N . MET A 1 96 ? -6.514 -10.036 -5.785 1.00 96.62 96 MET A N 1
ATOM 735 C CA . MET A 1 96 ? -5.682 -10.782 -4.835 1.00 96.62 96 MET A CA 1
ATOM 736 C C . MET A 1 96 ? -6.483 -11.642 -3.843 1.00 96.62 96 MET A C 1
ATOM 738 O O . MET A 1 96 ? -5.883 -12.386 -3.073 1.00 96.62 96 MET A O 1
ATOM 742 N N . GLY A 1 97 ? -7.821 -11.564 -3.844 1.00 97.38 97 GLY A N 1
ATOM 743 C CA . GLY A 1 97 ? -8.669 -12.294 -2.892 1.00 97.38 97 GLY A CA 1
ATOM 744 C C . GLY A 1 97 ? -8.675 -11.707 -1.474 1.00 97.38 97 GLY A C 1
ATOM 745 O O . GLY A 1 97 ? -8.978 -12.410 -0.512 1.00 97.38 97 GLY A O 1
ATOM 746 N N . ASN A 1 98 ? -8.358 -10.419 -1.320 1.00 98.00 98 ASN A N 1
ATOM 747 C CA . ASN A 1 98 ? -8.265 -9.739 -0.025 1.00 98.00 98 ASN A CA 1
ATOM 748 C C . ASN A 1 98 ? -9.656 -9.352 0.504 1.00 98.00 98 ASN A C 1
ATOM 750 O O . ASN A 1 98 ? -10.024 -8.176 0.532 1.00 98.00 98 ASN A O 1
ATOM 754 N N . GLU A 1 99 ? -10.453 -10.343 0.915 1.00 97.75 99 GLU A N 1
ATOM 755 C CA . GLU A 1 99 ? -11.867 -10.162 1.283 1.00 97.75 99 GLU A CA 1
ATOM 756 C C . GLU A 1 99 ? -12.103 -9.075 2.342 1.00 97.75 99 GLU A C 1
ATOM 758 O O . GLU A 1 99 ? -13.038 -8.283 2.208 1.00 97.75 99 GLU A O 1
ATOM 763 N N . SER A 1 100 ? -11.257 -9.008 3.375 1.00 97.56 100 SER A N 1
ATOM 764 C CA . SER A 1 100 ? -11.366 -8.001 4.440 1.00 97.56 100 SER A CA 1
ATOM 765 C C . SER A 1 100 ? -11.252 -6.581 3.888 1.00 97.56 100 SER A C 1
ATOM 767 O O . SER A 1 100 ? -12.060 -5.715 4.222 1.00 97.56 100 SER A O 1
ATOM 769 N N . VAL A 1 101 ? -10.293 -6.354 2.987 1.00 97.75 101 VAL A N 1
ATOM 770 C CA . VAL A 1 101 ? -10.101 -5.057 2.330 1.00 97.75 101 VAL A CA 1
ATOM 771 C C . VAL A 1 101 ? -11.233 -4.766 1.347 1.00 97.75 101 VAL A C 1
ATOM 773 O O . VAL A 1 101 ? -11.732 -3.646 1.320 1.00 97.75 101 VAL A O 1
ATOM 776 N N . VAL A 1 102 ? -11.686 -5.753 0.567 1.00 96.94 102 VAL A N 1
ATOM 777 C CA . VAL A 1 102 ? -12.824 -5.575 -0.354 1.00 96.94 102 VAL A CA 1
ATOM 778 C C . VAL A 1 102 ? -14.053 -5.088 0.410 1.00 96.94 102 VAL A C 1
ATOM 780 O O . VAL A 1 102 ? -14.668 -4.097 0.021 1.00 96.94 102 VAL A O 1
ATOM 783 N N . ARG A 1 103 ? -14.387 -5.741 1.530 1.00 96.56 103 ARG A N 1
ATOM 784 C CA . ARG A 1 103 ? -15.509 -5.330 2.386 1.00 96.56 103 ARG A CA 1
ATOM 785 C C . ARG A 1 103 ? -15.310 -3.920 2.935 1.00 96.56 103 ARG A C 1
ATOM 787 O O . ARG A 1 103 ? -16.250 -3.136 2.889 1.00 96.56 103 ARG A O 1
ATOM 794 N N . LEU A 1 104 ? -14.105 -3.586 3.397 1.00 95.50 104 LEU A N 1
ATOM 795 C CA . LEU A 1 104 ? -13.780 -2.256 3.915 1.00 95.50 104 LEU A CA 1
ATOM 796 C C . LEU A 1 104 ? -13.982 -1.154 2.859 1.00 95.50 104 LEU A C 1
ATOM 798 O O . LEU A 1 104 ? -14.641 -0.148 3.131 1.00 95.50 104 LEU A O 1
ATOM 802 N N . LEU A 1 105 ? -13.453 -1.354 1.649 1.00 94.56 105 LEU A N 1
ATOM 803 C CA . LEU A 1 105 ? -13.514 -0.380 0.555 1.00 94.56 105 LEU A CA 1
ATOM 804 C C . LEU A 1 105 ? -14.925 -0.216 -0.017 1.00 94.56 105 LEU A C 1
ATOM 806 O O . LEU A 1 105 ? -15.281 0.875 -0.448 1.00 94.56 105 LEU A O 1
ATOM 810 N N . LEU A 1 106 ? -15.748 -1.269 -0.006 1.00 94.38 106 LEU A N 1
ATOM 811 C CA . LEU A 1 106 ? -17.142 -1.189 -0.458 1.00 94.38 106 LEU A CA 1
ATOM 812 C C . LEU A 1 106 ? -18.009 -0.284 0.426 1.00 94.38 106 LEU A C 1
ATOM 814 O O . LEU A 1 106 ? -18.997 0.260 -0.061 1.00 94.38 106 LEU A O 1
ATOM 818 N N . VAL A 1 107 ? -17.646 -0.114 1.698 1.00 92.06 107 VAL A N 1
ATOM 819 C CA . VAL A 1 107 ? -18.345 0.784 2.631 1.00 92.06 107 VAL A CA 1
ATOM 820 C C . VAL A 1 107 ? -17.912 2.250 2.445 1.00 92.06 107 VAL A C 1
ATOM 822 O O . VAL A 1 107 ? -18.649 3.148 2.836 1.00 92.06 107 VAL A O 1
ATOM 825 N N . HIS A 1 108 ? -16.763 2.503 1.806 1.00 82.81 108 HIS A N 1
ATOM 826 C CA . HIS A 1 108 ? -16.142 3.831 1.657 1.00 82.81 108 HIS A CA 1
ATOM 827 C C . HIS A 1 108 ? -16.002 4.258 0.182 1.00 82.81 108 HIS A C 1
ATOM 829 O O . HIS A 1 108 ? -14.982 4.825 -0.208 1.00 82.81 108 HIS A O 1
ATOM 835 N N . ARG A 1 109 ? -16.993 3.910 -0.646 1.00 69.94 109 ARG A N 1
ATOM 836 C CA . ARG A 1 109 ? -16.924 4.012 -2.109 1.00 69.94 109 ARG A CA 1
ATOM 837 C C . ARG A 1 109 ? -17.156 5.404 -2.682 1.00 69.94 109 ARG A C 1
ATOM 839 O O . ARG A 1 109 ? -18.054 6.108 -2.178 1.00 69.94 109 ARG A O 1
#

Sequence (109 aa):
PRHFEPGGSPRNVISLPQCSLLVLELGRDWLDVYDPDPRNRYVPPDSGVYPPAIYYSSLLNLVTVCELLLGRKEDTVNVNSPGGSYGNALQAAAHMGNESVVRLLLVHR

Radius of gyration: 18.55 Å; chains: 1; bounding box: 36×47×61 Å

pLDDT: mean 79.71, std 16.62, range [34.53, 98.0]

Organism: NCBI:txid59557

Secondary structure (DSSP, 8-state):
---------------HHHHHHHHHHHHHHHHHH--S--SS----TT------HHHHHHHTT-HHHHHHHHTSSSTT--TTS--STTSSHHHHHHHHT-HHHHHHHHHT-

InterPro domains:
  IPR036770 Ankyrin repeat-containing domain superfamily [SSF48403] (53-107)